Protein AF-A0A150FPD0-F1 (afdb_monomer_lite)

Sequence (143 aa):
MSVNITGTARVMANLQRVLQNVNREVVKEMENIMEDLSRKTCIEAPKDTGAMRESMRATVNDKEIIKGMDTGGIQRVGNIEKKDKLEGIVFYDTEYCVKQHEDMTLNHPTMGTKAKYLQDPFQQNQQLYLQKFKDAVQRGTRR

Foldseek 3Di:
DDDDDPVVVVVVVVVVQLVVLLLVLLQVLLVVVQQQLLLQLLQQAFLVVDCFQQQKFKDWPNHTQWGGDSVSHIDGDDGDDRDPDTDMDIDGDDPCRCVQQPVQVDDRPDPNYGHVSNPVSCVVCVVVSVVSSVVSSVSSNDD

Radius of gyration: 20.38 Å; chains: 1; bounding box: 57×23×62 Å

pLDDT: mean 85.13, std 10.11, range [30.73, 95.0]

Structure (mmCIF, N/CA/C/O backbone):
data_AF-A0A150FPD0-F1
#
_entry.id   AF-A0A150FPD0-F1
#
loop_
_atom_site.group_PDB
_atom_site.id
_atom_site.type_symbol
_atom_site.label_atom_id
_atom_site.label_alt_id
_atom_site.label_comp_id
_atom_site.label_asym_id
_atom_site.label_entity_id
_atom_site.label_seq_id
_atom_site.pdbx_PDB_ins_code
_atom_site.Cartn_x
_atom_site.Cartn_y
_atom_site.Cartn_z
_atom_site.occupancy
_atom_site.B_iso_or_equiv
_atom_site.auth_seq_id
_atom_site.auth_comp_id
_atom_site.auth_asym_id
_atom_site.auth_atom_id
_atom_site.pdbx_PDB_model_num
ATOM 1 N N . MET A 1 1 ? -38.030 -13.828 39.575 1.00 30.73 1 MET A N 1
ATOM 2 C CA . MET A 1 1 ? -37.703 -12.407 39.819 1.00 30.73 1 MET A CA 1
ATOM 3 C C . MET A 1 1 ? -36.351 -12.146 39.169 1.00 30.73 1 MET A C 1
ATOM 5 O O . MET A 1 1 ? -35.376 -12.739 39.604 1.00 30.73 1 MET A O 1
ATOM 9 N N . SER A 1 2 ? -36.296 -11.396 38.067 1.00 45.91 2 SER A N 1
ATOM 10 C CA . SER A 1 2 ? -35.050 -11.110 37.337 1.00 45.91 2 SER A CA 1
ATOM 11 C C . SER A 1 2 ? -34.623 -9.671 37.601 1.00 45.91 2 SER A C 1
ATOM 13 O O . SER A 1 2 ? -35.387 -8.743 37.337 1.00 45.91 2 SER A O 1
ATOM 15 N N . VAL A 1 3 ? -33.415 -9.480 38.122 1.00 47.12 3 VAL A N 1
ATOM 16 C CA . VAL A 1 3 ? -32.836 -8.153 38.348 1.00 47.12 3 VAL A CA 1
ATOM 17 C C . VAL A 1 3 ? -32.070 -7.753 37.088 1.00 47.12 3 VAL A C 1
ATOM 19 O O . VAL A 1 3 ? -31.071 -8.377 36.743 1.00 47.12 3 VAL A O 1
ATOM 22 N N . ASN A 1 4 ? -32.553 -6.731 36.381 1.00 58.59 4 ASN A N 1
ATOM 23 C CA . ASN A 1 4 ? -31.885 -6.179 35.201 1.00 58.59 4 ASN A CA 1
ATOM 24 C C . ASN A 1 4 ? -30.875 -5.103 35.618 1.00 58.59 4 ASN A C 1
ATOM 26 O O . ASN A 1 4 ? -31.246 -4.086 36.202 1.00 58.59 4 ASN A O 1
ATOM 30 N N . ILE A 1 5 ? -29.599 -5.298 35.279 1.00 60.34 5 ILE A N 1
ATOM 31 C CA . ILE A 1 5 ? -28.545 -4.300 35.494 1.00 60.34 5 ILE A CA 1
ATOM 32 C C . ILE A 1 5 ? -28.577 -3.299 34.329 1.00 60.34 5 ILE A C 1
ATOM 34 O O . ILE A 1 5 ? -27.979 -3.522 33.274 1.00 60.34 5 ILE A O 1
ATOM 38 N N . THR A 1 6 ? -29.254 -2.167 34.525 1.00 62.91 6 THR A N 1
ATOM 39 C CA . THR A 1 6 ? -29.412 -1.062 33.553 1.00 62.91 6 THR A CA 1
ATOM 40 C C . THR A 1 6 ? -28.097 -0.394 33.127 1.00 62.91 6 THR A C 1
ATOM 42 O O . THR A 1 6 ? -28.040 0.250 32.080 1.00 62.91 6 THR A O 1
ATOM 45 N N . GLY A 1 7 ? -27.009 -0.578 33.883 1.00 65.94 7 GLY A N 1
ATOM 46 C CA . GLY A 1 7 ? -25.682 -0.059 33.530 1.00 65.94 7 GLY A CA 1
ATOM 47 C C . GLY A 1 7 ? -25.049 -0.733 32.306 1.00 65.94 7 GLY A C 1
ATOM 48 O O . GLY A 1 7 ? -24.288 -0.095 31.577 1.00 65.94 7 GLY A O 1
ATOM 49 N N . THR A 1 8 ? -25.396 -1.996 32.037 1.00 77.31 8 THR A N 1
ATOM 50 C CA . THR A 1 8 ? -24.807 -2.783 30.938 1.00 77.31 8 THR A CA 1
ATOM 51 C C . THR A 1 8 ? -25.130 -2.189 29.567 1.00 77.31 8 THR A C 1
ATOM 53 O O . THR A 1 8 ? -24.236 -2.066 28.733 1.00 77.31 8 THR A O 1
ATOM 56 N N . ALA A 1 9 ? -26.355 -1.698 29.358 1.00 79.19 9 ALA A N 1
ATOM 57 C CA . ALA A 1 9 ? -26.771 -1.065 28.106 1.00 79.19 9 ALA A CA 1
ATOM 58 C C . ALA A 1 9 ? -25.932 0.182 27.767 1.00 79.19 9 ALA A C 1
ATOM 60 O O . ALA A 1 9 ? -25.520 0.375 26.623 1.00 79.19 9 ALA A O 1
ATOM 61 N N . ARG A 1 10 ? -25.606 1.008 28.772 1.00 80.00 10 ARG A N 1
ATOM 62 C CA . ARG A 1 10 ? -24.761 2.199 28.590 1.00 80.00 10 ARG A CA 1
ATOM 63 C C . ARG A 1 10 ? -23.315 1.828 28.262 1.00 80.00 10 ARG A C 1
ATOM 65 O O . ARG A 1 10 ? -22.688 2.488 27.433 1.00 80.00 10 ARG A O 1
ATOM 72 N N . VAL A 1 11 ? -22.780 0.788 28.904 1.00 83.19 11 VAL A N 1
ATOM 73 C CA . VAL A 1 11 ? -21.434 0.272 28.609 1.00 83.19 11 VAL A CA 1
ATOM 74 C C . VAL A 1 11 ? -21.378 -0.271 27.182 1.00 83.19 11 VAL A C 1
ATOM 76 O O . VAL A 1 11 ? -20.484 0.121 26.436 1.00 83.19 11 VAL A O 1
ATOM 79 N N . MET A 1 12 ? -22.369 -1.068 26.774 1.00 84.31 12 MET A N 1
ATOM 80 C CA . MET A 1 12 ? -22.464 -1.607 25.414 1.00 84.31 12 MET A CA 1
ATOM 81 C C . MET A 1 12 ? -22.559 -0.502 24.357 1.00 84.31 12 MET A C 1
ATOM 83 O O . MET A 1 12 ? -21.807 -0.522 23.386 1.00 84.31 12 MET A O 1
ATOM 87 N N . ALA A 1 13 ? -23.396 0.517 24.572 1.00 85.44 13 ALA A N 1
ATOM 88 C CA . ALA A 1 13 ? -23.508 1.650 23.651 1.00 85.44 13 ALA A CA 1
ATOM 89 C C . ALA A 1 13 ? -22.193 2.443 23.528 1.00 85.44 13 ALA A C 1
ATOM 91 O O . ALA A 1 13 ? -21.806 2.877 22.441 1.00 85.44 13 ALA A O 1
ATOM 92 N N . ASN A 1 14 ? -21.473 2.626 24.639 1.00 85.25 14 ASN A N 1
ATOM 93 C CA . ASN A 1 14 ? -20.169 3.286 24.624 1.00 85.25 14 ASN A CA 1
ATOM 94 C C . ASN A 1 14 ? -19.102 2.444 23.920 1.00 85.25 14 ASN A C 1
ATOM 96 O O . ASN A 1 14 ? -18.306 3.001 23.167 1.00 85.25 14 ASN A O 1
ATOM 100 N N . LEU A 1 15 ? -19.094 1.129 24.143 1.00 86.38 15 LEU A N 1
ATOM 101 C CA . LEU A 1 15 ? -18.185 0.206 23.474 1.00 86.38 15 LEU A CA 1
ATOM 102 C C . LEU A 1 15 ? -18.428 0.206 21.962 1.00 86.38 15 LEU A C 1
ATOM 104 O O . LEU A 1 15 ? -17.482 0.362 21.197 1.00 86.38 15 LEU A O 1
ATOM 108 N N . GLN A 1 16 ? -19.689 0.133 21.531 1.00 88.50 16 GLN A N 1
ATOM 109 C CA . GLN A 1 16 ? -20.054 0.185 20.116 1.00 88.50 16 GLN A CA 1
ATOM 110 C C . GLN A 1 16 ? -19.579 1.482 19.452 1.00 88.50 16 GLN A C 1
ATOM 112 O O . GLN A 1 16 ? -19.042 1.445 18.347 1.00 88.50 16 GLN A O 1
ATOM 117 N N . ARG A 1 17 ? -19.704 2.625 20.139 1.00 87.81 17 ARG A N 1
ATOM 118 C CA . ARG A 1 17 ? -19.195 3.910 19.637 1.00 87.81 17 ARG A CA 1
ATOM 119 C C . ARG A 1 17 ? -17.673 3.903 19.476 1.00 87.81 17 ARG A C 1
ATOM 121 O O . ARG A 1 17 ? -17.168 4.375 18.462 1.00 87.81 17 ARG A O 1
ATOM 128 N N . VAL A 1 18 ? -16.944 3.356 20.451 1.00 88.56 18 VAL A N 1
ATOM 129 C CA . VAL A 1 18 ? -15.479 3.234 20.372 1.00 88.56 18 VAL A CA 1
ATOM 130 C C . VAL A 1 18 ? -15.078 2.319 19.215 1.00 88.56 18 VAL A C 1
ATOM 132 O O . VAL A 1 18 ? -14.234 2.702 18.414 1.00 88.56 18 VAL A O 1
ATOM 135 N N . LEU A 1 19 ? -15.729 1.164 19.059 1.00 87.94 19 LEU A N 1
ATOM 136 C CA . LEU A 1 19 ? -15.473 0.250 17.941 1.00 87.94 19 LEU A CA 1
ATOM 137 C C . LEU A 1 19 ? -15.725 0.920 16.582 1.00 87.94 19 LEU A C 1
ATOM 139 O O . LEU A 1 19 ? -14.914 0.793 15.669 1.00 87.94 19 LEU A O 1
ATOM 143 N N . GLN A 1 20 ? -16.803 1.696 16.452 1.00 88.56 20 GLN A N 1
ATOM 144 C CA . GLN A 1 20 ? -17.085 2.456 15.231 1.00 88.56 20 GLN A CA 1
ATOM 145 C C . GLN A 1 20 ? -16.017 3.516 14.928 1.00 88.56 20 GLN A C 1
ATOM 147 O O . GLN A 1 20 ? -15.684 3.731 13.759 1.00 88.56 20 GLN A O 1
ATOM 152 N N . ASN A 1 21 ? -15.482 4.177 15.956 1.00 89.81 21 ASN A N 1
ATOM 153 C CA . ASN A 1 21 ? -14.409 5.157 15.801 1.00 89.81 21 ASN A CA 1
ATOM 154 C C . ASN A 1 21 ? -13.092 4.488 15.401 1.00 89.81 21 ASN A C 1
ATOM 156 O O . ASN A 1 21 ? -12.456 4.938 14.453 1.00 89.81 21 ASN A O 1
ATOM 160 N N . VAL A 1 22 ? -12.728 3.380 16.053 1.00 90.12 22 VAL A N 1
ATOM 161 C CA . VAL A 1 22 ? -11.557 2.572 15.682 1.00 90.12 22 VAL A CA 1
ATOM 162 C C . VAL A 1 22 ? -11.660 2.119 14.230 1.00 90.12 22 VAL A C 1
ATOM 164 O O . VAL A 1 22 ? -10.743 2.375 13.457 1.00 90.12 22 VAL A O 1
ATOM 167 N N . ASN A 1 23 ? -12.795 1.549 13.816 1.00 89.75 23 ASN A N 1
ATOM 168 C CA . ASN A 1 23 ? -12.983 1.108 12.432 1.00 89.75 23 ASN A CA 1
ATOM 169 C C . ASN A 1 23 ? -12.843 2.264 11.433 1.00 89.75 23 ASN A C 1
ATOM 171 O O . ASN A 1 23 ? -12.266 2.093 10.365 1.00 89.75 23 ASN A O 1
ATOM 175 N N . ARG A 1 24 ? -13.337 3.461 11.772 1.00 89.50 24 ARG A N 1
ATOM 176 C CA . ARG A 1 24 ? -13.181 4.647 10.920 1.00 89.50 24 ARG A CA 1
ATOM 177 C C . ARG A 1 24 ? -11.714 5.051 10.769 1.00 89.50 24 ARG A C 1
ATOM 179 O O . ARG A 1 24 ? -11.279 5.305 9.649 1.00 89.50 24 ARG A O 1
ATOM 186 N N . GLU A 1 25 ? -10.977 5.119 11.873 1.00 91.50 25 GLU A N 1
ATOM 187 C CA . GLU A 1 25 ? -9.565 5.509 11.863 1.00 91.50 25 GLU A CA 1
ATOM 188 C C . GLU A 1 25 ? -8.699 4.478 11.136 1.00 91.50 25 GLU A C 1
ATOM 190 O O . GLU A 1 25 ? -7.839 4.857 10.346 1.00 91.50 25 GLU A O 1
ATOM 195 N N . VAL A 1 26 ? -8.960 3.184 11.339 1.00 91.25 26 VAL A N 1
ATOM 196 C CA . VAL A 1 26 ? -8.241 2.099 10.657 1.00 91.25 26 VAL A CA 1
ATOM 197 C C . VAL A 1 26 ? -8.497 2.124 9.150 1.00 91.25 26 VAL A C 1
ATOM 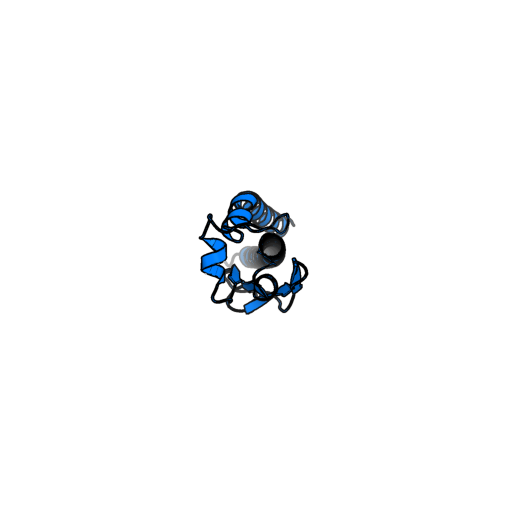199 O O . VAL A 1 26 ? -7.545 2.010 8.385 1.00 91.25 26 VAL A O 1
ATOM 202 N N . VAL A 1 27 ? -9.744 2.328 8.703 1.00 90.94 27 VAL A N 1
ATOM 203 C CA . VAL A 1 27 ? -10.059 2.462 7.267 1.0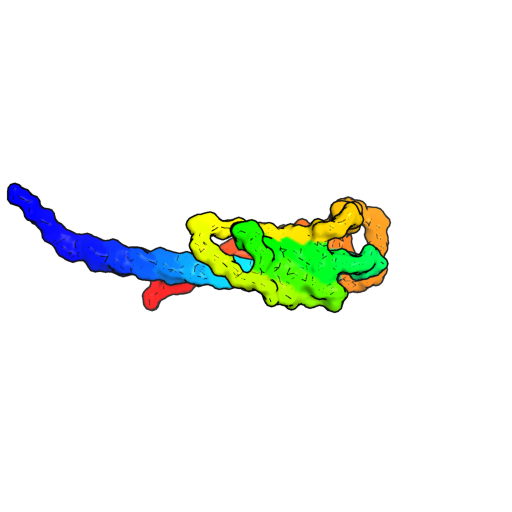0 90.94 27 VAL A CA 1
ATOM 204 C C . VAL A 1 27 ? -9.322 3.652 6.656 1.00 90.94 27 VAL A C 1
ATOM 206 O O . VAL A 1 27 ? -8.723 3.523 5.596 1.00 90.94 27 VAL A O 1
ATOM 209 N N . LYS A 1 28 ? -9.321 4.801 7.336 1.00 90.81 28 LYS A N 1
ATOM 210 C CA . LYS A 1 28 ? -8.610 5.992 6.859 1.00 90.81 28 LYS A CA 1
ATOM 211 C C . LYS A 1 28 ? -7.101 5.761 6.780 1.00 90.81 28 LYS A C 1
ATOM 213 O O . LYS A 1 28 ? -6.453 6.203 5.838 1.00 90.81 28 LYS A O 1
ATOM 218 N N . GLU A 1 29 ? -6.531 5.066 7.758 1.00 93.25 29 GLU A N 1
ATOM 219 C CA . GLU A 1 29 ? -5.105 4.750 7.732 1.00 93.25 29 GLU A CA 1
ATOM 220 C C . GLU A 1 29 ? -4.762 3.729 6.644 1.00 93.25 29 GLU A C 1
ATOM 222 O O . GLU A 1 29 ? -3.723 3.856 6.003 1.00 93.25 29 GLU A O 1
ATOM 227 N N . MET A 1 30 ? -5.657 2.776 6.372 1.00 91.44 30 MET A N 1
ATOM 228 C CA . MET A 1 30 ? -5.534 1.874 5.229 1.00 91.44 30 MET A CA 1
ATOM 229 C C . MET A 1 30 ? -5.460 2.662 3.915 1.00 91.44 30 MET A C 1
ATOM 231 O O . MET A 1 30 ? -4.580 2.388 3.106 1.00 91.44 30 MET A O 1
ATOM 235 N N . GLU A 1 31 ? -6.309 3.680 3.722 1.00 90.69 31 GLU A N 1
ATOM 236 C CA . GLU A 1 31 ? -6.218 4.578 2.555 1.00 90.69 31 GLU A CA 1
ATOM 237 C C . GLU A 1 31 ? -4.833 5.232 2.466 1.00 90.69 31 GLU A C 1
ATOM 239 O O . GLU A 1 31 ? -4.171 5.130 1.435 1.00 90.69 31 GLU A O 1
ATOM 244 N N . ASN A 1 32 ? -4.347 5.819 3.563 1.00 92.31 32 ASN A N 1
ATOM 245 C CA . ASN A 1 32 ? -3.042 6.486 3.596 1.00 92.31 32 ASN A CA 1
ATOM 246 C C . ASN A 1 32 ? -1.874 5.533 3.290 1.00 92.31 32 ASN A C 1
ATOM 248 O O . ASN A 1 32 ? -0.904 5.922 2.638 1.00 92.31 32 ASN A O 1
ATOM 252 N N . ILE A 1 33 ? -1.927 4.301 3.802 1.00 93.31 33 ILE A N 1
ATOM 253 C CA . ILE A 1 33 ? -0.899 3.280 3.564 1.00 93.31 33 ILE A CA 1
ATOM 254 C C . ILE A 1 33 ? -0.924 2.847 2.101 1.00 93.31 33 ILE A C 1
ATOM 256 O O . ILE A 1 33 ? 0.130 2.781 1.472 1.00 93.31 33 ILE A O 1
ATOM 260 N N . MET A 1 34 ? -2.114 2.604 1.549 1.00 92.88 34 MET A N 1
ATOM 261 C CA . MET A 1 34 ? -2.265 2.232 0.146 1.00 92.88 34 MET A CA 1
ATOM 262 C C . MET A 1 34 ? -1.784 3.348 -0.781 1.00 92.88 34 MET A C 1
ATOM 264 O O . MET A 1 34 ? -1.098 3.056 -1.755 1.00 92.88 34 MET A O 1
ATOM 268 N N . GLU A 1 35 ? -2.062 4.616 -0.472 1.00 91.62 35 GLU A N 1
ATOM 269 C CA . GLU A 1 35 ? -1.544 5.762 -1.229 1.00 91.62 35 GLU A CA 1
ATOM 270 C C . GLU A 1 35 ? -0.017 5.865 -1.165 1.00 91.62 35 GLU A C 1
ATOM 272 O O . GLU A 1 35 ? 0.633 6.047 -2.196 1.00 91.62 35 GLU A O 1
ATOM 277 N N . ASP A 1 36 ? 0.574 5.721 0.022 1.00 93.25 36 ASP A N 1
ATOM 278 C CA . ASP A 1 36 ? 2.027 5.787 0.195 1.00 93.25 36 ASP A CA 1
ATOM 279 C C . ASP A 1 36 ? 2.741 4.645 -0.543 1.00 93.25 36 ASP A C 1
ATOM 281 O O . ASP A 1 36 ? 3.692 4.890 -1.291 1.00 93.25 36 ASP A O 1
ATOM 285 N N . LEU A 1 37 ? 2.250 3.411 -0.393 1.00 93.25 37 LEU A N 1
ATOM 286 C CA . LEU A 1 37 ? 2.809 2.244 -1.071 1.00 93.25 37 LEU A CA 1
ATOM 287 C C . LEU A 1 37 ? 2.646 2.364 -2.590 1.00 93.25 37 LEU A C 1
ATOM 289 O O . LEU A 1 37 ? 3.613 2.202 -3.332 1.00 93.25 37 LEU A O 1
ATOM 293 N N . SER A 1 38 ? 1.452 2.721 -3.066 1.00 91.94 38 SER A N 1
ATOM 294 C CA . SER A 1 38 ? 1.182 2.916 -4.497 1.00 91.94 38 SER A CA 1
ATOM 295 C C . SER A 1 38 ? 2.081 3.996 -5.096 1.00 91.94 38 SER A C 1
ATOM 297 O O . SER A 1 38 ? 2.587 3.849 -6.203 1.00 91.94 38 SER A O 1
ATOM 299 N N . ARG A 1 39 ? 2.345 5.079 -4.359 1.00 90.94 39 ARG A N 1
ATOM 300 C CA . ARG A 1 39 ? 3.249 6.136 -4.821 1.00 90.94 39 ARG A CA 1
ATOM 301 C C . ARG A 1 39 ? 4.685 5.640 -4.947 1.00 90.94 39 ARG A C 1
ATOM 303 O O . ARG A 1 39 ? 5.309 5.873 -5.977 1.00 90.94 39 ARG A O 1
ATOM 310 N N . LYS A 1 40 ? 5.207 4.957 -3.926 1.00 91.56 40 LYS A N 1
ATOM 311 C CA . LYS A 1 40 ? 6.588 4.448 -3.935 1.00 91.56 40 LYS A CA 1
ATOM 312 C C . LYS A 1 40 ? 6.797 3.422 -5.045 1.00 91.56 40 LYS A C 1
ATOM 314 O O . LYS A 1 40 ? 7.736 3.550 -5.821 1.00 91.56 40 LYS A O 1
ATOM 319 N N . THR A 1 41 ? 5.870 2.476 -5.173 1.00 90.12 41 THR A N 1
ATOM 320 C CA . THR A 1 41 ? 5.904 1.455 -6.230 1.00 90.12 41 THR A CA 1
ATOM 321 C C . THR A 1 41 ? 5.816 2.081 -7.628 1.00 90.12 41 THR A C 1
ATOM 323 O O . THR A 1 41 ? 6.597 1.724 -8.504 1.00 90.12 41 THR A O 1
ATOM 326 N N . CYS A 1 42 ? 4.949 3.082 -7.838 1.00 87.75 42 CYS A N 1
ATOM 327 C CA . CYS A 1 42 ? 4.818 3.786 -9.121 1.00 87.75 42 CYS A CA 1
ATOM 328 C C . CYS A 1 42 ? 6.091 4.553 -9.522 1.00 87.75 42 CYS A C 1
ATOM 330 O O . CYS A 1 42 ? 6.462 4.563 -10.695 1.00 87.75 42 CYS A O 1
ATOM 332 N N . ILE A 1 43 ? 6.785 5.167 -8.558 1.00 87.75 43 ILE A N 1
ATOM 333 C CA . ILE A 1 43 ? 8.045 5.883 -8.807 1.00 87.75 43 ILE A CA 1
ATOM 334 C C . ILE A 1 43 ? 9.175 4.903 -9.146 1.00 87.75 43 ILE A C 1
ATOM 336 O O . ILE A 1 43 ? 9.930 5.151 -10.086 1.00 87.75 43 ILE A O 1
ATOM 340 N N . GLU A 1 44 ? 9.277 3.793 -8.411 1.00 87.50 44 GLU A N 1
ATOM 341 C CA . GLU A 1 44 ? 10.312 2.776 -8.635 1.00 87.50 44 GLU A CA 1
ATOM 342 C C . GLU A 1 44 ? 10.055 1.914 -9.878 1.00 87.50 44 GLU A C 1
ATOM 344 O O . GLU A 1 44 ? 10.986 1.322 -10.429 1.00 87.50 44 GLU A O 1
ATOM 349 N N . ALA A 1 45 ? 8.811 1.858 -10.356 1.00 86.75 45 ALA A N 1
ATOM 350 C CA . ALA A 1 45 ? 8.470 1.121 -11.560 1.00 86.75 45 ALA A CA 1
ATOM 351 C C . ALA A 1 45 ? 9.170 1.717 -12.801 1.00 86.75 45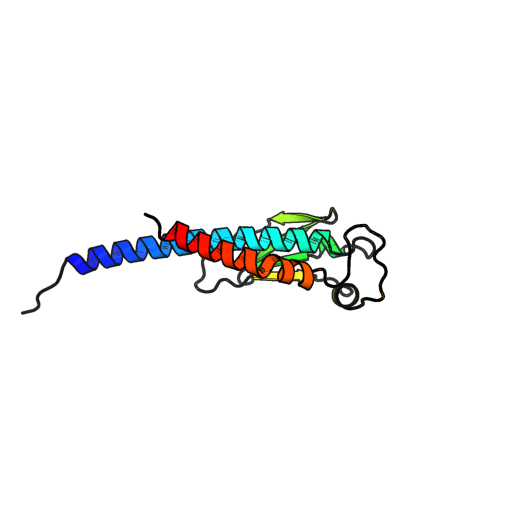 ALA A C 1
ATOM 353 O O . ALA A 1 45 ? 9.128 2.942 -13.011 1.00 86.75 45 ALA A O 1
ATOM 354 N N . PRO A 1 46 ? 9.778 0.864 -13.648 1.00 82.75 46 PRO A N 1
ATOM 355 C CA . PRO A 1 46 ? 10.401 1.273 -14.902 1.00 82.75 46 PRO A CA 1
ATOM 356 C C . PRO A 1 46 ? 9.463 2.096 -15.788 1.00 82.75 46 PRO A C 1
ATOM 358 O O . PRO A 1 46 ? 8.306 1.736 -16.000 1.00 82.75 46 PRO A O 1
ATOM 361 N N . LYS A 1 47 ? 9.974 3.215 -16.309 1.00 77.75 47 LYS A N 1
ATOM 362 C CA . LYS A 1 47 ? 9.257 4.070 -17.269 1.00 77.75 47 LYS A CA 1
ATOM 363 C C . LYS A 1 47 ? 9.573 3.697 -18.719 1.00 77.75 47 LYS A C 1
ATOM 365 O O . LYS A 1 47 ? 8.738 3.834 -19.604 1.00 77.75 47 LYS A O 1
ATOM 370 N N . ASP A 1 48 ? 10.787 3.213 -18.953 1.00 67.56 48 ASP A N 1
ATOM 371 C CA . ASP A 1 48 ? 11.361 3.063 -20.294 1.00 67.56 48 ASP A CA 1
ATOM 372 C C . ASP A 1 48 ? 10.699 1.955 -21.131 1.00 67.56 48 ASP A C 1
ATOM 374 O O . ASP A 1 48 ? 10.827 1.927 -22.351 1.00 67.56 48 ASP A O 1
ATOM 378 N N . THR A 1 49 ? 9.959 1.052 -20.486 1.00 62.19 49 THR A N 1
ATOM 379 C CA . THR A 1 49 ? 9.304 -0.111 -21.099 1.00 62.19 49 THR A CA 1
ATOM 380 C C . THR A 1 49 ? 7.824 0.095 -21.434 1.00 62.19 49 THR A C 1
ATOM 382 O O . THR A 1 49 ? 7.151 -0.868 -21.787 1.00 62.19 49 THR A O 1
ATOM 385 N N . GLY A 1 50 ? 7.312 1.332 -21.384 1.00 73.62 50 GLY A N 1
ATOM 386 C CA . GLY A 1 50 ? 5.957 1.689 -21.832 1.00 73.62 50 GLY A CA 1
ATOM 387 C C . GLY A 1 50 ? 5.023 2.114 -20.695 1.00 73.62 50 GLY A C 1
ATOM 388 O O . GLY A 1 50 ? 5.464 2.681 -19.700 1.00 73.62 50 GLY A O 1
ATOM 389 N N . ALA A 1 51 ? 3.725 1.806 -20.810 1.00 79.31 51 ALA A N 1
ATOM 390 C CA . ALA A 1 51 ? 2.658 2.239 -19.890 1.00 79.31 51 ALA A CA 1
ATOM 391 C C . ALA A 1 51 ? 2.663 1.521 -18.519 1.00 79.31 51 ALA A C 1
ATOM 393 O O . ALA A 1 51 ? 1.630 1.347 -17.873 1.00 79.31 51 ALA A O 1
ATOM 394 N N . MET A 1 52 ? 3.831 1.084 -18.045 1.00 83.31 52 MET A N 1
ATOM 395 C CA . MET A 1 52 ? 3.963 0.276 -16.835 1.00 83.31 52 MET A CA 1
ATOM 396 C C . MET A 1 52 ? 3.481 1.034 -15.598 1.00 83.31 52 MET A C 1
ATOM 398 O O . MET A 1 52 ? 2.691 0.510 -14.818 1.00 83.31 52 MET A O 1
ATOM 402 N N . ARG A 1 53 ? 3.884 2.299 -15.453 1.00 84.69 53 ARG A N 1
ATOM 403 C CA . ARG A 1 53 ? 3.445 3.167 -14.350 1.00 84.69 53 ARG A CA 1
ATOM 404 C C . ARG A 1 53 ? 1.947 3.430 -14.382 1.00 84.69 53 ARG A C 1
ATOM 406 O O . ARG A 1 53 ? 1.292 3.383 -13.346 1.00 84.69 53 ARG A O 1
ATOM 413 N N . GLU A 1 54 ? 1.396 3.632 -15.573 1.00 85.69 54 GLU A N 1
ATOM 414 C CA . GLU A 1 54 ? -0.042 3.792 -15.765 1.00 85.69 54 GLU A CA 1
ATOM 415 C C . GLU A 1 54 ? -0.811 2.502 -15.464 1.00 85.69 54 GLU A C 1
ATOM 417 O O . GLU A 1 54 ? -1.940 2.571 -14.998 1.00 85.69 54 GLU A O 1
ATOM 422 N N . SER A 1 55 ? -0.215 1.324 -15.664 1.00 86.25 55 SER A N 1
ATOM 423 C CA . SER A 1 55 ? -0.854 0.030 -15.384 1.00 86.25 55 SER A CA 1
ATOM 424 C C . SER A 1 55 ? -0.950 -0.325 -13.899 1.00 86.25 55 SER A C 1
ATOM 426 O O . SER A 1 55 ? -1.579 -1.325 -13.557 1.00 86.25 55 SER A O 1
ATOM 428 N N . MET A 1 56 ? -0.356 0.478 -13.010 1.00 90.06 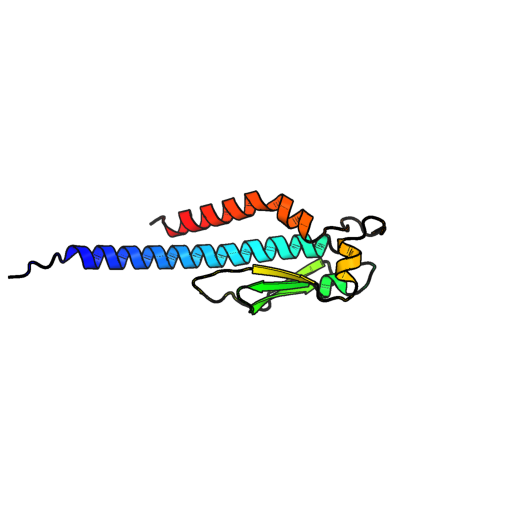56 MET A N 1
ATOM 429 C CA . MET A 1 56 ? -0.458 0.250 -11.572 1.00 90.06 56 MET A CA 1
ATOM 430 C C . MET A 1 56 ? -1.903 0.442 -11.109 1.00 90.06 56 MET A C 1
ATOM 432 O O . MET A 1 56 ? -2.561 1.441 -11.434 1.00 90.06 56 MET A O 1
ATOM 436 N N . ARG A 1 57 ? -2.392 -0.520 -10.334 1.00 91.06 57 ARG A N 1
ATOM 437 C CA . ARG A 1 57 ? -3.702 -0.503 -9.695 1.00 91.06 57 ARG A CA 1
ATOM 438 C C . ARG A 1 57 ? -3.558 -0.855 -8.232 1.00 91.06 57 ARG A C 1
ATOM 440 O O . ARG A 1 57 ? -2.795 -1.750 -7.872 1.00 91.06 57 ARG A O 1
ATOM 447 N N . ALA A 1 58 ? -4.337 -0.175 -7.403 1.00 91.94 58 ALA A N 1
ATOM 448 C CA . ALA A 1 58 ? -4.511 -0.560 -6.019 1.00 91.94 58 ALA A CA 1
ATOM 449 C C . ALA A 1 58 ? -5.988 -0.791 -5.724 1.00 91.94 58 ALA A C 1
ATOM 451 O O . ALA A 1 58 ? -6.825 0.091 -5.955 1.00 91.94 58 ALA A O 1
ATOM 452 N N . THR A 1 59 ? -6.302 -1.969 -5.201 1.00 91.75 59 THR A N 1
ATOM 453 C CA . THR A 1 59 ? -7.647 -2.352 -4.789 1.00 91.75 59 THR A CA 1
ATOM 454 C C . THR A 1 59 ? -7.698 -2.540 -3.283 1.00 91.75 59 THR A C 1
ATOM 456 O O . THR A 1 59 ? -6.727 -2.961 -2.657 1.00 91.75 59 THR A O 1
ATOM 459 N N . VAL A 1 60 ? -8.840 -2.212 -2.685 1.00 89.50 60 VAL A N 1
ATOM 460 C CA . VAL A 1 60 ? -9.168 -2.623 -1.322 1.00 89.50 60 VAL A CA 1
ATOM 461 C C . VAL A 1 60 ? -10.503 -3.340 -1.349 1.00 89.50 60 VAL A C 1
ATOM 463 O O . VAL A 1 60 ? -11.497 -2.772 -1.803 1.00 89.50 60 VAL A O 1
ATOM 466 N N . ASN A 1 61 ? -10.533 -4.577 -0.852 1.00 87.56 61 ASN A N 1
ATOM 467 C CA . ASN A 1 61 ? -11.718 -5.440 -0.861 1.00 87.56 61 ASN A CA 1
ATOM 468 C C . ASN A 1 61 ? -12.371 -5.535 -2.253 1.00 87.56 61 ASN A C 1
ATOM 470 O O . ASN A 1 61 ? -13.576 -5.298 -2.389 1.00 87.56 61 ASN A O 1
ATOM 474 N N . ASP A 1 62 ? -11.544 -5.817 -3.265 1.00 85.00 62 ASP A N 1
ATOM 475 C CA . ASP A 1 62 ? -11.900 -5.943 -4.689 1.00 85.00 62 ASP A CA 1
ATOM 476 C C . ASP A 1 62 ? -12.346 -4.647 -5.379 1.00 85.00 62 ASP A C 1
ATOM 478 O O . ASP A 1 62 ? -12.682 -4.645 -6.563 1.00 85.00 62 ASP A O 1
ATOM 482 N N . LYS A 1 63 ? -12.313 -3.515 -4.670 1.00 87.69 63 LYS A N 1
ATOM 483 C CA . LYS A 1 63 ? -12.654 -2.210 -5.229 1.00 87.69 63 LYS A CA 1
ATOM 484 C C . LYS A 1 63 ? -11.403 -1.419 -5.544 1.00 87.69 63 LYS A C 1
ATOM 486 O O . LYS A 1 63 ? -10.577 -1.177 -4.669 1.00 87.69 63 LYS A O 1
ATOM 491 N N . GLU A 1 64 ? -11.283 -0.977 -6.784 1.00 88.56 64 GLU A N 1
ATOM 492 C CA . GLU A 1 64 ? -10.196 -0.110 -7.219 1.00 88.56 64 GLU A CA 1
ATOM 493 C C . GLU A 1 64 ? -10.293 1.259 -6.530 1.00 88.56 64 GLU A C 1
ATOM 495 O O . GLU A 1 64 ? -11.314 1.947 -6.603 1.00 88.56 64 GLU A O 1
ATOM 500 N N . ILE A 1 65 ? -9.230 1.637 -5.823 1.00 91.31 65 ILE A N 1
ATOM 501 C CA . ILE A 1 65 ? -9.146 2.907 -5.095 1.00 91.31 65 ILE A CA 1
ATOM 502 C C . ILE A 1 65 ? -8.108 3.849 -5.698 1.00 91.31 65 ILE A C 1
ATOM 504 O O . ILE A 1 65 ? -8.283 5.066 -5.617 1.00 91.31 65 ILE A O 1
ATOM 508 N N . ILE A 1 66 ? -7.055 3.310 -6.321 1.00 91.19 66 ILE A N 1
ATOM 509 C CA . ILE A 1 66 ? -5.931 4.080 -6.858 1.00 91.19 66 ILE A CA 1
ATOM 510 C C . ILE A 1 66 ? -5.533 3.537 -8.234 1.00 91.19 66 ILE A C 1
ATOM 512 O O . ILE A 1 66 ? -5.463 2.324 -8.440 1.00 91.19 66 ILE A O 1
ATOM 516 N N . LYS A 1 67 ? -5.214 4.452 -9.152 1.00 90.94 67 LYS A N 1
ATOM 517 C CA . LYS A 1 67 ? -4.533 4.182 -10.422 1.00 90.94 67 LYS A CA 1
ATOM 518 C C . LYS A 1 67 ? -3.185 4.886 -10.464 1.00 90.94 67 LYS A C 1
ATOM 520 O O . LYS A 1 67 ? -3.046 5.992 -9.944 1.00 90.94 67 LYS A O 1
ATOM 525 N N . GLY A 1 68 ? -2.201 4.267 -11.099 1.00 88.25 68 GLY A N 1
ATOM 526 C CA . GLY A 1 68 ? -0.950 4.932 -11.441 1.00 88.25 68 GLY A CA 1
ATOM 527 C C . GLY A 1 68 ? -1.097 5.872 -12.632 1.00 88.25 68 GLY A C 1
ATOM 528 O O . GLY A 1 68 ? -2.006 5.735 -13.448 1.00 88.25 68 GLY A O 1
ATOM 529 N N . MET A 1 69 ? -0.190 6.839 -12.718 1.00 84.25 69 MET A N 1
ATOM 530 C CA . MET A 1 69 ? -0.063 7.768 -13.840 1.00 84.25 69 MET A CA 1
ATOM 531 C C . MET A 1 69 ? 1.319 7.609 -14.477 1.00 84.25 69 MET A C 1
ATOM 533 O O . MET A 1 69 ? 2.301 7.367 -13.775 1.00 84.25 69 MET A O 1
ATOM 537 N N . ASP A 1 70 ? 1.427 7.837 -15.787 1.00 79.50 70 ASP A N 1
ATOM 538 C CA . ASP A 1 70 ? 2.702 7.747 -16.523 1.00 79.50 70 ASP A CA 1
ATOM 539 C C . ASP A 1 70 ? 3.805 8.677 -15.963 1.00 79.50 70 ASP A C 1
ATOM 541 O O . ASP A 1 70 ? 5.000 8.367 -15.951 1.00 79.50 70 ASP A O 1
ATOM 545 N N . THR A 1 71 ? 3.410 9.802 -15.366 1.00 75.12 71 THR A N 1
ATOM 546 C CA . THR A 1 71 ? 4.331 10.750 -14.723 1.00 75.12 71 THR A CA 1
ATOM 547 C C . THR A 1 71 ? 4.994 10.217 -13.444 1.00 75.12 71 THR A C 1
ATOM 549 O O . THR A 1 71 ? 5.852 10.900 -12.889 1.00 75.12 71 THR A O 1
ATOM 552 N N . GLY A 1 72 ? 4.648 9.011 -12.970 1.00 71.94 72 GLY A N 1
ATOM 553 C CA . GLY A 1 72 ? 5.080 8.483 -11.666 1.00 71.94 72 GLY A CA 1
ATOM 554 C C . GLY A 1 72 ? 4.206 8.959 -10.501 1.00 71.94 72 GLY A C 1
ATOM 555 O O . GLY A 1 72 ? 4.574 8.811 -9.337 1.00 71.94 72 GLY A O 1
ATOM 556 N N . GLY A 1 73 ? 3.055 9.561 -10.812 1.00 81.44 73 GLY A N 1
ATOM 557 C CA . GLY A 1 73 ? 2.033 9.944 -9.845 1.00 81.44 73 GLY A CA 1
ATOM 558 C C . GLY A 1 73 ? 1.010 8.836 -9.596 1.00 81.44 73 GLY A C 1
ATOM 559 O O . GLY A 1 73 ? 1.022 7.783 -10.235 1.00 81.44 73 GLY A O 1
ATOM 560 N N . ILE A 1 74 ? 0.091 9.108 -8.673 1.00 88.62 74 ILE A N 1
ATOM 561 C CA . ILE A 1 74 ? -1.087 8.276 -8.428 1.00 88.62 74 ILE A CA 1
ATOM 562 C C . ILE A 1 74 ? -2.344 9.139 -8.491 1.00 88.62 74 ILE A C 1
ATOM 564 O O . ILE A 1 74 ? -2.326 10.305 -8.095 1.00 88.62 74 ILE A O 1
ATOM 568 N N . GLN A 1 75 ? -3.438 8.554 -8.957 1.00 88.81 75 GLN A N 1
ATOM 569 C CA . GLN A 1 75 ? -4.759 9.157 -8.983 1.00 88.81 75 GLN A CA 1
ATOM 570 C C . GLN A 1 75 ? -5.711 8.315 -8.137 1.00 88.81 75 GLN A C 1
ATOM 572 O O . GLN A 1 75 ? -5.832 7.106 -8.336 1.00 88.81 75 GLN A O 1
ATOM 577 N N . ARG A 1 76 ? -6.421 8.959 -7.209 1.00 87.69 76 ARG A N 1
ATOM 578 C CA . ARG A 1 76 ? -7.501 8.313 -6.463 1.00 87.69 76 ARG A CA 1
ATOM 579 C C . ARG A 1 76 ? -8.739 8.211 -7.351 1.00 87.69 76 ARG A C 1
ATOM 581 O O . ARG A 1 76 ? -9.194 9.215 -7.893 1.00 87.69 76 ARG A O 1
ATOM 588 N N . VAL A 1 77 ? -9.282 7.005 -7.471 1.00 88.56 77 VAL A N 1
ATOM 589 C CA . VAL A 1 77 ? -10.449 6.693 -8.315 1.00 88.56 77 VAL A CA 1
ATOM 590 C C . VAL A 1 77 ? -11.636 6.154 -7.519 1.00 88.56 77 VAL A C 1
ATOM 592 O O . VAL A 1 77 ? -12.746 6.089 -8.041 1.00 88.56 77 VAL A O 1
ATOM 595 N N . GLY A 1 78 ? -11.428 5.810 -6.245 1.00 85.94 78 GLY A N 1
ATOM 596 C CA . GLY A 1 78 ? -12.459 5.222 -5.398 1.00 85.94 78 GLY A CA 1
ATOM 597 C C . GLY A 1 78 ? -12.282 5.504 -3.908 1.00 85.94 78 GLY A C 1
ATOM 598 O O . GLY A 1 78 ? -11.297 6.095 -3.461 1.00 85.94 78 GLY A O 1
ATOM 599 N N . ASN A 1 79 ? -13.274 5.058 -3.137 1.00 82.25 79 ASN A N 1
ATOM 600 C CA . ASN A 1 79 ? -13.297 5.118 -1.674 1.00 82.25 79 ASN A CA 1
ATOM 601 C C . ASN A 1 79 ? -13.378 3.702 -1.102 1.00 82.25 79 ASN A C 1
ATOM 603 O O . ASN A 1 79 ? -14.061 2.850 -1.684 1.00 82.25 79 ASN A O 1
ATOM 607 N N . ILE A 1 80 ? -12.744 3.473 0.051 1.00 83.31 80 ILE A N 1
ATOM 608 C CA . ILE A 1 80 ? -12.807 2.179 0.736 1.00 83.31 80 ILE A CA 1
ATOM 609 C C . ILE A 1 80 ? -14.189 1.974 1.362 1.00 83.31 80 ILE A C 1
ATOM 611 O O . ILE A 1 80 ? -14.722 2.828 2.074 1.00 83.31 80 ILE A O 1
ATOM 615 N N . GLU A 1 81 ? -14.765 0.798 1.127 1.00 79.00 81 GLU A N 1
ATOM 616 C CA . GLU A 1 81 ? -15.978 0.362 1.811 1.00 79.00 81 GLU A CA 1
ATOM 617 C C . GLU A 1 81 ? -15.651 -0.219 3.187 1.00 79.00 81 GLU A C 1
ATOM 619 O O . GLU A 1 81 ? -14.689 -0.969 3.362 1.00 79.00 81 GLU A O 1
ATOM 624 N N . LYS A 1 82 ? -16.490 0.105 4.174 1.00 74.75 82 LYS A N 1
ATOM 625 C CA . LYS A 1 82 ? -16.370 -0.445 5.526 1.00 74.75 82 LYS A CA 1
ATOM 626 C C . LYS A 1 82 ? -16.801 -1.910 5.502 1.00 74.75 82 LYS A C 1
ATOM 628 O O . LYS A 1 82 ? -17.995 -2.193 5.463 1.00 74.75 82 LYS A O 1
ATOM 633 N N . LYS A 1 83 ? -15.830 -2.818 5.534 1.00 75.94 83 LYS A N 1
ATOM 634 C CA . LYS A 1 83 ? -16.033 -4.260 5.712 1.00 75.94 83 LYS A CA 1
ATOM 635 C C . LYS A 1 83 ? -15.237 -4.743 6.922 1.00 75.94 83 LYS A C 1
ATOM 637 O O . LYS A 1 83 ? -14.285 -4.086 7.340 1.00 75.94 83 LYS A O 1
ATOM 642 N N . ASP A 1 84 ? -15.632 -5.895 7.459 1.00 71.50 84 ASP A N 1
ATOM 643 C CA . ASP A 1 84 ? -15.001 -6.495 8.643 1.00 71.50 84 ASP A CA 1
ATOM 644 C C . ASP A 1 84 ? -13.550 -6.916 8.387 1.00 71.50 84 ASP A C 1
ATOM 646 O O . ASP A 1 84 ? -12.708 -6.849 9.281 1.00 71.50 84 ASP A O 1
ATOM 650 N N . LYS A 1 85 ? -13.242 -7.301 7.145 1.00 80.75 85 LYS A N 1
ATOM 651 C CA . LYS A 1 85 ? -11.880 -7.530 6.667 1.00 80.75 85 LYS A CA 1
ATOM 652 C C . LYS A 1 85 ? -11.475 -6.370 5.757 1.00 80.75 85 LYS A C 1
ATOM 654 O O . LYS A 1 85 ? -12.239 -5.971 4.877 1.00 80.75 85 LYS A O 1
ATOM 659 N N . LEU A 1 86 ? -10.277 -5.837 5.979 1.00 85.62 86 LEU A N 1
ATOM 660 C CA . LEU A 1 86 ? -9.620 -4.890 5.083 1.00 85.62 86 LEU A CA 1
ATOM 661 C C . LEU A 1 86 ? -8.434 -5.593 4.441 1.00 85.62 86 LEU A C 1
ATOM 663 O O . LEU A 1 86 ? -7.486 -5.969 5.126 1.00 85.62 86 LEU A O 1
ATOM 667 N N . GLU A 1 87 ? -8.503 -5.770 3.131 1.00 89.56 87 GLU A N 1
ATOM 668 C CA . GLU A 1 87 ? -7.437 -6.358 2.334 1.00 89.56 87 GLU A CA 1
ATOM 669 C C . GLU A 1 87 ? -7.091 -5.406 1.200 1.00 89.56 87 GLU A C 1
ATOM 671 O O . GLU A 1 87 ? -7.965 -5.038 0.420 1.00 89.56 87 GLU A O 1
ATOM 676 N N . GLY A 1 88 ? -5.834 -4.964 1.162 1.00 89.94 88 GLY A N 1
ATOM 677 C CA . GLY A 1 88 ? -5.316 -4.056 0.147 1.00 89.94 88 GLY A CA 1
ATOM 678 C C . GLY A 1 88 ? -4.324 -4.770 -0.745 1.00 89.94 88 GLY A C 1
ATOM 679 O O . GLY A 1 88 ? -3.414 -5.430 -0.250 1.00 89.94 88 GLY A O 1
ATOM 680 N N . ILE A 1 89 ? -4.500 -4.619 -2.050 1.00 92.56 89 ILE A N 1
ATOM 681 C CA . ILE A 1 89 ? -3.672 -5.250 -3.069 1.00 92.56 89 ILE A CA 1
ATOM 682 C C . ILE A 1 89 ? -3.151 -4.145 -3.981 1.00 92.56 89 ILE A C 1
ATOM 684 O O . ILE A 1 89 ? -3.921 -3.305 -4.438 1.00 92.56 89 ILE A O 1
ATOM 688 N N . VAL A 1 90 ? -1.844 -4.138 -4.239 1.00 92.75 90 VAL A N 1
ATOM 689 C CA . VAL A 1 90 ? -1.204 -3.285 -5.250 1.00 92.75 90 VAL A CA 1
ATOM 690 C C . VAL A 1 90 ? -0.629 -4.204 -6.315 1.00 92.75 90 VAL A C 1
ATOM 692 O O . VAL A 1 90 ? 0.117 -5.127 -5.988 1.00 92.75 90 VAL A O 1
ATOM 695 N N . PHE A 1 91 ? -0.979 -3.978 -7.576 1.00 92.12 91 PHE A N 1
ATOM 696 C CA . PHE A 1 91 ? -0.548 -4.821 -8.686 1.00 92.12 91 PHE A CA 1
ATOM 697 C C . PHE A 1 91 ? -0.364 -4.018 -9.975 1.00 92.12 91 PHE A C 1
ATOM 699 O O . PHE A 1 91 ? -0.725 -2.844 -10.065 1.00 92.12 91 PHE A O 1
ATOM 706 N N . TYR A 1 92 ? 0.238 -4.669 -10.967 1.00 91.06 92 TYR A N 1
ATOM 707 C CA . TYR A 1 92 ? 0.488 -4.136 -12.302 1.00 91.06 92 TYR A CA 1
ATOM 708 C C . TYR A 1 92 ? -0.069 -5.123 -13.320 1.00 91.06 92 TYR A C 1
ATOM 710 O O . TYR A 1 92 ? 0.188 -6.318 -13.201 1.00 91.06 92 TYR A O 1
ATOM 718 N N . ASP A 1 93 ? -0.791 -4.620 -14.317 1.00 88.81 93 ASP A N 1
ATOM 719 C CA . ASP A 1 93 ? -1.564 -5.449 -15.258 1.00 88.81 93 ASP A CA 1
ATOM 720 C C . ASP A 1 93 ? -0.918 -5.565 -16.655 1.00 88.81 93 ASP A C 1
ATOM 722 O O . ASP A 1 93 ? -1.549 -5.926 -17.641 1.00 88.81 93 ASP A O 1
ATOM 726 N N . THR A 1 94 ? 0.359 -5.197 -16.780 1.00 87.12 94 THR A N 1
ATOM 727 C CA . THR A 1 94 ? 1.099 -5.308 -18.047 1.00 87.12 94 THR A CA 1
ATOM 728 C C . THR A 1 94 ? 1.735 -6.686 -18.194 1.00 87.12 94 THR A C 1
ATOM 730 O O . THR A 1 94 ? 2.338 -7.193 -17.255 1.00 87.12 94 THR A O 1
ATOM 733 N N . GLU A 1 95 ? 1.691 -7.274 -19.393 1.00 86.94 95 GLU A N 1
ATOM 734 C CA . GLU A 1 95 ? 2.241 -8.620 -19.665 1.00 86.94 95 GLU A CA 1
ATOM 735 C C . GLU A 1 95 ? 3.725 -8.764 -19.289 1.00 86.94 95 GLU A C 1
ATOM 737 O O . GLU A 1 95 ? 4.196 -9.834 -18.907 1.00 86.94 95 GLU A O 1
ATOM 742 N N . TYR A 1 96 ? 4.479 -7.668 -19.376 1.00 84.00 96 TYR A N 1
ATOM 743 C CA . TYR A 1 96 ? 5.906 -7.630 -19.079 1.00 84.00 96 TYR A CA 1
ATOM 744 C C . TYR A 1 96 ? 6.224 -7.245 -17.625 1.00 84.00 96 TYR A C 1
ATOM 746 O O . TYR A 1 96 ? 7.405 -7.205 -17.272 1.00 84.00 96 TYR A O 1
ATOM 754 N N . CYS A 1 97 ? 5.225 -6.978 -16.770 1.00 86.94 97 CYS A N 1
ATOM 755 C CA . CYS A 1 97 ? 5.448 -6.506 -15.399 1.00 86.94 97 CYS A CA 1
ATOM 756 C C . CYS A 1 97 ? 6.265 -7.510 -14.578 1.00 86.94 97 CYS A C 1
ATOM 758 O O . CYS A 1 97 ? 7.241 -7.134 -13.936 1.00 86.94 97 CYS A O 1
ATOM 760 N N . VAL A 1 98 ? 5.950 -8.803 -14.694 1.00 89.06 98 VAL A N 1
ATOM 761 C CA . VAL A 1 98 ? 6.657 -9.884 -13.994 1.00 89.06 98 VAL A CA 1
ATOM 762 C C . VAL A 1 98 ? 8.123 -9.922 -14.406 1.00 89.06 98 VAL A C 1
ATOM 764 O O . VAL A 1 98 ? 9.001 -9.982 -13.551 1.00 89.06 98 VAL A O 1
ATOM 767 N N . LYS A 1 99 ? 8.406 -9.814 -15.710 1.00 88.31 99 LYS A N 1
ATOM 768 C CA . LYS A 1 99 ? 9.783 -9.802 -16.209 1.00 88.31 99 LYS A CA 1
ATOM 769 C C . LYS A 1 99 ? 10.552 -8.600 -15.662 1.00 88.31 99 LYS A C 1
ATOM 771 O O . LYS A 1 99 ? 11.644 -8.776 -15.148 1.00 88.31 99 LYS A O 1
ATOM 776 N N . GLN A 1 100 ? 9.970 -7.402 -15.715 1.00 87.31 100 GLN A N 1
ATOM 777 C CA . GLN A 1 100 ? 10.594 -6.192 -15.163 1.00 87.31 100 GLN A CA 1
ATOM 778 C C . GLN A 1 100 ? 10.774 -6.256 -13.637 1.00 87.31 100 GLN A C 1
ATOM 780 O O . GLN A 1 100 ? 11.656 -5.600 -13.096 1.00 87.31 100 GLN A O 1
ATOM 785 N N . HIS A 1 101 ? 9.928 -7.010 -12.932 1.00 88.56 101 HIS A N 1
ATOM 786 C CA . HIS A 1 101 ? 9.983 -7.144 -11.481 1.00 88.56 101 HIS A CA 1
ATOM 787 C C . HIS A 1 101 ? 11.030 -8.162 -11.011 1.00 88.56 101 HIS A C 1
ATOM 789 O O . HIS A 1 101 ? 11.680 -7.934 -9.991 1.00 88.56 101 HIS A O 1
ATOM 795 N N . GLU A 1 102 ? 11.175 -9.273 -11.733 1.00 89.00 102 GLU A N 1
ATOM 796 C CA . GLU A 1 102 ? 11.997 -10.422 -11.333 1.00 89.00 102 GLU A CA 1
ATOM 797 C C . GLU A 1 102 ? 13.377 -10.462 -12.006 1.00 89.00 102 GLU A C 1
ATOM 799 O O . GLU A 1 102 ? 14.336 -10.955 -11.411 1.00 89.00 102 GLU A O 1
ATOM 804 N N . ASP A 1 103 ? 13.503 -9.958 -13.236 1.00 88.38 103 ASP A N 1
ATOM 805 C CA . ASP A 1 103 ? 14.745 -10.040 -14.005 1.00 88.38 103 ASP A CA 1
ATOM 806 C C . ASP A 1 103 ? 15.737 -8.951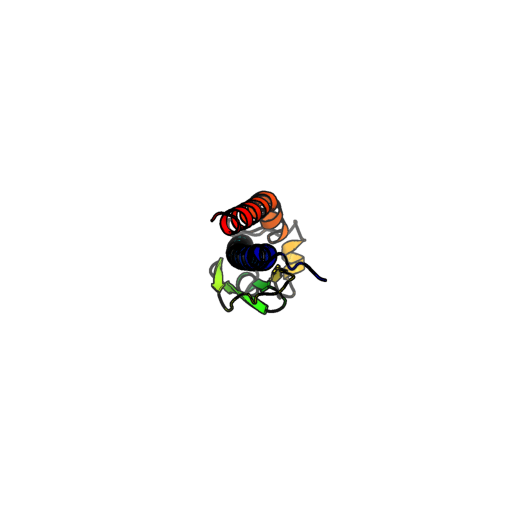 -13.576 1.00 88.38 103 ASP A C 1
ATOM 808 O O . ASP A 1 103 ? 15.765 -7.837 -14.099 1.00 88.38 103 ASP A O 1
ATOM 812 N N . MET A 1 104 ? 16.596 -9.310 -12.623 1.00 86.06 104 MET A N 1
ATOM 813 C CA . MET A 1 104 ? 17.661 -8.452 -12.096 1.00 86.06 104 MET A CA 1
ATOM 814 C C . MET A 1 104 ? 18.748 -8.105 -13.129 1.00 86.06 104 MET A C 1
ATOM 816 O O . MET A 1 104 ? 19.619 -7.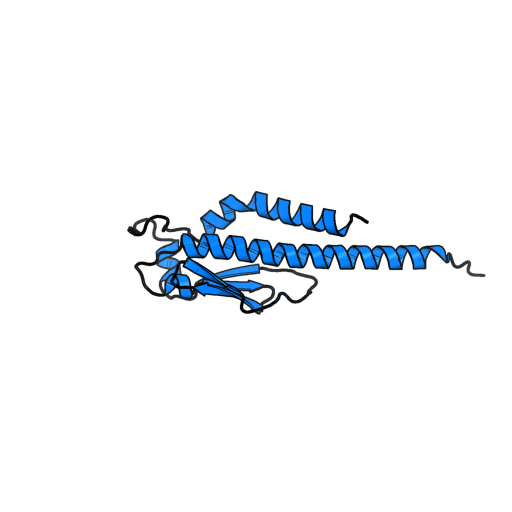291 -12.830 1.00 86.06 104 MET A O 1
ATOM 820 N N . THR A 1 105 ? 18.746 -8.730 -14.314 1.00 86.56 105 THR A N 1
ATOM 821 C CA . THR A 1 105 ? 19.720 -8.434 -15.380 1.00 86.56 105 THR A CA 1
ATOM 822 C C . THR A 1 105 ? 19.294 -7.257 -16.259 1.00 86.56 105 THR A C 1
ATOM 824 O O . THR A 1 105 ? 20.100 -6.743 -17.039 1.00 86.56 105 THR A O 1
ATOM 827 N N . LEU A 1 106 ? 18.041 -6.806 -16.135 1.00 83.00 106 LEU A N 1
ATOM 828 C CA . LEU A 1 106 ? 17.533 -5.659 -16.872 1.00 83.00 106 LEU A CA 1
ATOM 829 C C . LEU A 1 106 ? 18.139 -4.363 -16.335 1.00 83.00 106 LEU A C 1
ATOM 831 O O . LEU A 1 106 ? 18.011 -4.015 -15.163 1.00 83.00 106 LEU A O 1
ATOM 835 N N . ASN A 1 107 ? 18.763 -3.608 -17.235 1.00 78.62 107 ASN A N 1
ATOM 836 C CA . ASN A 1 107 ? 19.193 -2.253 -16.936 1.00 78.62 107 ASN A CA 1
ATOM 837 C C . ASN A 1 107 ? 17.994 -1.314 -17.035 1.00 78.62 107 ASN A C 1
ATOM 839 O O . ASN A 1 107 ? 17.410 -1.159 -18.107 1.00 78.62 107 ASN A O 1
ATOM 843 N N . HIS A 1 108 ? 17.673 -0.653 -15.927 1.00 80.44 108 HIS A N 1
ATOM 844 C CA . HIS A 1 108 ? 16.693 0.423 -15.894 1.00 80.44 108 HIS A CA 1
ATOM 845 C C . HIS A 1 108 ? 17.437 1.768 -15.904 1.00 80.44 108 HIS A C 1
ATOM 847 O O . HIS A 1 108 ? 17.996 2.165 -14.880 1.00 80.44 108 HIS A O 1
ATOM 853 N N . PRO A 1 109 ? 17.532 2.450 -17.061 1.00 75.06 109 PRO A N 1
ATOM 854 C CA . PRO A 1 109 ? 18.368 3.642 -17.203 1.00 75.06 109 PRO A CA 1
ATOM 855 C C . PRO A 1 109 ? 17.781 4.868 -16.490 1.00 75.06 109 PRO A C 1
ATOM 857 O O . PRO A 1 109 ? 18.524 5.782 -16.127 1.00 75.06 109 PRO A O 1
ATOM 860 N N . THR A 1 110 ? 16.464 4.902 -16.263 1.00 78.06 110 THR A N 1
ATOM 861 C CA . THR A 1 110 ? 15.816 5.987 -15.522 1.00 78.06 110 THR A CA 1
ATOM 862 C C . THR A 1 110 ? 16.205 5.958 -14.039 1.00 78.06 110 THR A C 1
ATOM 864 O O . THR A 1 110 ? 15.994 4.966 -13.338 1.00 78.06 110 THR A O 1
ATOM 867 N N . MET A 1 111 ? 16.720 7.081 -13.522 1.00 69.38 111 MET A N 1
ATOM 868 C CA . MET A 1 111 ? 17.064 7.217 -12.101 1.00 69.38 111 MET A CA 1
ATOM 869 C C . MET A 1 111 ? 15.881 6.876 -11.185 1.00 69.38 111 MET A C 1
ATOM 871 O O . MET A 1 111 ? 14.770 7.374 -11.367 1.00 69.38 111 MET A O 1
ATOM 875 N N . GLY A 1 112 ? 16.151 6.050 -10.172 1.00 72.31 112 GLY A N 1
ATOM 876 C CA . GLY A 1 112 ? 15.163 5.618 -9.182 1.00 72.31 112 GLY A CA 1
ATOM 877 C C . GLY A 1 112 ? 14.301 4.434 -9.619 1.00 72.31 112 GLY A C 1
ATOM 878 O O . GLY A 1 112 ? 13.538 3.939 -8.797 1.00 72.31 112 GLY A O 1
ATOM 879 N N . THR A 1 113 ? 14.437 3.954 -10.860 1.00 80.88 113 THR A N 1
ATOM 880 C CA . THR A 1 113 ? 13.744 2.745 -11.318 1.00 80.88 113 THR A CA 1
ATOM 881 C C . THR A 1 113 ? 14.587 1.497 -11.116 1.00 80.88 113 THR A C 1
ATOM 883 O O . THR A 1 113 ? 15.812 1.539 -11.239 1.00 80.88 113 THR A O 1
ATOM 886 N N . LYS A 1 114 ? 13.938 0.390 -10.756 1.00 85.44 114 LYS A N 1
ATOM 887 C CA . LYS A 1 114 ? 14.613 -0.883 -10.487 1.00 85.44 114 LYS A CA 1
ATOM 888 C C . LYS A 1 114 ? 13.652 -2.067 -10.588 1.00 85.44 114 LYS A C 1
ATOM 890 O O . LYS A 1 114 ? 12.433 -1.903 -10.512 1.00 85.44 114 LYS A O 1
ATOM 895 N N . ALA A 1 115 ? 14.223 -3.264 -10.675 1.00 87.81 115 ALA A N 1
ATOM 896 C CA . ALA A 1 115 ? 13.522 -4.503 -10.368 1.00 87.81 115 ALA A CA 1
ATOM 897 C C . ALA A 1 115 ? 13.030 -4.497 -8.907 1.00 87.81 115 ALA A C 1
ATOM 899 O O . ALA A 1 115 ? 13.392 -3.631 -8.109 1.00 87.81 115 ALA A O 1
ATOM 900 N N . LYS A 1 116 ? 12.164 -5.447 -8.545 1.00 89.88 116 LYS A N 1
ATOM 901 C CA . LYS A 1 116 ? 11.586 -5.552 -7.193 1.00 89.88 116 LYS A CA 1
ATOM 902 C C . LYS A 1 116 ? 10.810 -4.321 -6.696 1.00 89.88 116 LYS A C 1
ATOM 904 O O . LYS A 1 116 ? 10.494 -4.229 -5.514 1.00 89.88 116 LYS A O 1
ATOM 909 N N . TYR A 1 117 ? 10.342 -3.463 -7.604 1.00 89.00 117 TYR A N 1
ATOM 910 C CA . TYR A 1 117 ? 9.576 -2.236 -7.321 1.00 89.00 117 TYR A CA 1
ATOM 911 C C . TYR A 1 117 ? 8.254 -2.414 -6.536 1.00 89.00 117 TYR A C 1
ATOM 913 O O . TYR A 1 117 ? 7.710 -1.429 -6.058 1.00 89.00 117 TYR A O 1
ATOM 921 N N . LEU A 1 118 ? 7.702 -3.628 -6.394 1.00 90.19 118 LEU A N 1
ATOM 922 C CA . LEU A 1 118 ? 6.591 -3.935 -5.464 1.00 90.19 118 LEU A CA 1
ATOM 923 C C . LEU A 1 118 ? 7.084 -4.415 -4.092 1.00 90.19 118 LEU A C 1
ATOM 925 O O . LEU A 1 118 ? 6.525 -4.050 -3.058 1.00 90.19 118 LEU A O 1
ATOM 929 N N . GLN A 1 119 ? 8.121 -5.251 -4.090 1.00 89.50 119 GLN A N 1
ATOM 930 C CA . GLN A 1 119 ? 8.617 -5.941 -2.908 1.00 89.50 119 GLN A CA 1
ATOM 931 C C . GLN A 1 119 ? 9.443 -4.995 -2.034 1.00 89.50 119 GLN A C 1
ATOM 933 O O . GLN A 1 119 ? 9.229 -4.946 -0.823 1.00 89.50 119 GLN A O 1
ATOM 938 N N . ASP A 1 120 ? 10.337 -4.214 -2.638 1.00 91.81 120 ASP A N 1
ATOM 939 C CA . ASP A 1 120 ? 11.245 -3.329 -1.916 1.00 91.81 120 ASP A CA 1
ATOM 940 C C . ASP A 1 120 ? 10.491 -2.230 -1.150 1.00 91.81 120 ASP A C 1
ATOM 942 O O . ASP A 1 120 ? 10.694 -2.129 0.066 1.00 91.81 120 ASP A O 1
ATOM 946 N N . PRO A 1 121 ? 9.565 -1.458 -1.763 1.00 91.88 121 PRO A N 1
ATOM 947 C CA . PRO A 1 121 ? 8.790 -0.468 -1.021 1.00 91.88 121 PRO A CA 1
ATOM 948 C C . PRO A 1 121 ? 7.979 -1.081 0.112 1.00 91.88 121 PRO A C 1
ATOM 950 O O . PRO A 1 121 ? 7.885 -0.490 1.188 1.00 91.88 121 PRO A O 1
ATOM 953 N N . PHE A 1 122 ? 7.412 -2.269 -0.099 1.00 92.38 122 PHE A N 1
ATOM 954 C CA . PHE A 1 122 ? 6.645 -2.946 0.935 1.00 92.38 122 PHE A CA 1
ATOM 955 C C . PHE A 1 122 ? 7.534 -3.354 2.115 1.00 92.38 122 PHE A C 1
ATOM 957 O O . PHE A 1 122 ? 7.235 -3.004 3.257 1.00 92.38 122 PHE A O 1
ATOM 964 N N . GLN A 1 123 ? 8.653 -4.031 1.852 1.00 93.69 123 GLN A N 1
ATOM 965 C CA . GLN A 1 123 ? 9.565 -4.503 2.895 1.00 93.69 123 GLN A CA 1
ATOM 966 C C . GLN A 1 123 ? 10.179 -3.346 3.688 1.00 93.69 123 GLN A C 1
ATOM 968 O O . GLN A 1 123 ? 10.206 -3.387 4.917 1.00 93.69 123 GLN A O 1
ATOM 973 N N . GLN A 1 124 ? 10.602 -2.279 3.006 1.00 93.44 124 GLN A N 1
ATOM 974 C CA . GLN A 1 124 ? 11.191 -1.103 3.651 1.00 93.44 124 GLN A CA 1
ATOM 975 C C . GLN A 1 124 ? 10.204 -0.368 4.568 1.00 93.44 124 GLN A C 1
ATOM 977 O O . GLN A 1 124 ? 10.616 0.261 5.541 1.00 93.44 124 GLN A O 1
ATOM 982 N N . ASN A 1 125 ? 8.901 -0.437 4.275 1.00 93.62 125 ASN A N 1
ATOM 983 C CA . ASN A 1 125 ? 7.877 0.320 4.995 1.00 93.62 125 ASN A CA 1
ATOM 984 C C . ASN A 1 125 ? 6.969 -0.544 5.876 1.00 93.62 125 ASN A C 1
ATOM 986 O O . ASN A 1 125 ? 6.112 -0.002 6.570 1.00 93.62 125 ASN A O 1
ATOM 990 N N . GLN A 1 126 ? 7.171 -1.862 5.920 1.00 92.19 126 GLN A N 1
ATOM 991 C CA . GLN A 1 126 ? 6.312 -2.784 6.665 1.00 92.19 126 GLN A CA 1
ATOM 992 C C . GLN A 1 126 ? 6.153 -2.372 8.136 1.00 92.19 126 GLN A C 1
ATOM 994 O O . GLN A 1 126 ? 5.035 -2.284 8.646 1.00 92.19 126 GLN A O 1
ATOM 999 N N . GLN A 1 127 ? 7.262 -2.064 8.816 1.00 94.88 127 GLN A N 1
ATOM 1000 C CA . GLN A 1 127 ? 7.230 -1.641 10.220 1.00 94.88 127 GLN A CA 1
ATOM 1001 C C . GLN A 1 127 ? 6.520 -0.294 10.400 1.00 94.88 127 GLN A C 1
ATOM 1003 O O . GLN A 1 127 ? 5.741 -0.128 11.338 1.00 94.88 127 GLN A O 1
ATOM 1008 N N . LEU A 1 128 ? 6.733 0.646 9.475 1.00 94.62 128 LEU A N 1
ATOM 1009 C CA . LEU A 1 128 ? 6.053 1.939 9.474 1.00 94.62 128 LEU A CA 1
ATOM 1010 C C . LEU A 1 128 ? 4.537 1.767 9.308 1.00 94.62 128 LEU A C 1
ATOM 1012 O O . LEU A 1 128 ? 3.768 2.415 10.012 1.00 94.62 128 LEU A O 1
ATOM 1016 N N . TYR A 1 129 ? 4.093 0.888 8.411 1.00 94.44 129 TYR A N 1
ATOM 1017 C CA . TYR A 1 129 ? 2.672 0.626 8.173 1.00 94.44 129 TYR A CA 1
ATOM 1018 C C . TYR A 1 129 ? 2.000 -0.048 9.371 1.00 94.44 129 TYR A C 1
ATOM 1020 O O . TYR A 1 129 ? 0.912 0.360 9.775 1.00 94.44 129 TYR A O 1
ATOM 1028 N N . LEU A 1 130 ? 2.675 -1.007 10.010 1.00 94.38 130 LEU A N 1
ATOM 1029 C CA . LEU A 1 130 ? 2.202 -1.598 11.265 1.00 94.38 130 LEU A CA 1
ATOM 1030 C C . LEU A 1 130 ? 2.074 -0.547 12.374 1.00 94.38 130 LEU A C 1
ATOM 1032 O O . LEU A 1 130 ? 1.079 -0.522 13.101 1.00 94.38 130 LEU A O 1
ATOM 1036 N N . GLN A 1 131 ? 3.055 0.350 12.481 1.00 95.00 131 GLN A N 1
ATOM 1037 C CA . GLN A 1 131 ? 3.023 1.438 13.450 1.00 95.00 131 GLN A CA 1
ATOM 1038 C C . GLN A 1 131 ? 1.870 2.413 13.166 1.00 95.00 131 GLN A C 1
ATOM 1040 O O . GLN A 1 131 ? 1.127 2.757 14.082 1.00 95.00 131 GLN A O 1
ATOM 1045 N N . LYS A 1 132 ? 1.639 2.772 11.900 1.00 94.62 132 LYS A N 1
ATOM 1046 C CA . LYS A 1 132 ? 0.499 3.598 11.481 1.00 94.62 132 LYS A CA 1
ATOM 1047 C C . LYS A 1 132 ? -0.844 2.981 11.879 1.00 94.62 132 LYS A C 1
ATOM 1049 O O . LYS A 1 132 ? -1.683 3.677 12.452 1.00 94.62 132 LYS A O 1
ATOM 1054 N N . PHE A 1 133 ? -1.037 1.677 11.663 1.00 92.62 133 PHE A N 1
ATOM 1055 C CA . PHE A 1 133 ? -2.249 0.984 12.116 1.00 92.62 133 PHE A CA 1
ATOM 1056 C C . PHE A 1 133 ? -2.409 1.009 13.632 1.00 92.62 133 PHE A C 1
ATOM 1058 O O . PHE A 1 133 ? -3.498 1.289 14.134 1.00 92.62 133 PHE A O 1
ATOM 1065 N N . LYS A 1 134 ? -1.329 0.749 14.372 1.00 94.12 134 LYS A N 1
ATOM 1066 C CA . LYS A 1 134 ? -1.335 0.843 15.834 1.00 94.12 134 LYS A CA 1
ATOM 1067 C C . LYS A 1 134 ? -1.757 2.242 16.287 1.00 94.12 134 LYS A C 1
ATOM 1069 O O . LYS A 1 134 ? -2.615 2.363 17.161 1.00 94.12 134 LYS A O 1
ATOM 1074 N N . ASP A 1 135 ? -1.212 3.282 15.667 1.00 94.25 135 ASP A N 1
ATOM 1075 C CA . ASP A 1 135 ? -1.550 4.668 15.981 1.00 94.25 135 ASP A CA 1
ATOM 1076 C C . ASP A 1 135 ? -3.010 4.985 15.635 1.00 94.25 135 ASP A C 1
ATOM 1078 O O . ASP A 1 135 ? -3.686 5.665 16.405 1.00 94.25 135 ASP A O 1
ATOM 1082 N N . ALA A 1 136 ? -3.539 4.443 14.535 1.00 92.62 136 ALA A N 1
ATOM 1083 C CA . ALA A 1 136 ? -4.947 4.574 14.167 1.00 92.62 136 ALA A CA 1
ATOM 1084 C C . ALA A 1 136 ? -5.886 3.937 15.202 1.00 92.62 136 ALA A C 1
ATOM 1086 O O . ALA A 1 136 ? -6.858 4.566 15.627 1.00 92.62 136 ALA A O 1
ATOM 1087 N N . VAL A 1 137 ? -5.563 2.731 15.681 1.00 92.50 137 VAL A N 1
ATOM 1088 C CA . VAL A 1 137 ? -6.319 2.082 16.763 1.00 92.50 137 VAL A CA 1
ATOM 1089 C C . VAL A 1 137 ? -6.258 2.928 18.033 1.00 92.50 137 VAL A C 1
ATOM 1091 O O . VAL A 1 137 ? -7.294 3.201 18.639 1.00 92.50 137 VAL A O 1
ATOM 1094 N N . GLN A 1 138 ? -5.074 3.417 18.409 1.00 93.00 138 GLN A N 1
ATOM 1095 C CA . GLN A 1 138 ? -4.922 4.278 19.583 1.00 93.00 138 GLN A CA 1
ATOM 1096 C C . GLN A 1 138 ? -5.756 5.559 19.468 1.00 93.00 138 GLN A C 1
ATOM 1098 O O . GLN A 1 138 ? -6.448 5.908 20.426 1.00 93.00 138 GLN A O 1
ATOM 1103 N N . ARG A 1 139 ? -5.755 6.224 18.305 1.00 91.56 139 ARG A N 1
ATOM 1104 C CA . ARG A 1 139 ? -6.606 7.396 18.041 1.00 91.56 139 ARG A CA 1
ATOM 1105 C C . ARG A 1 139 ? -8.088 7.064 18.183 1.00 91.56 139 ARG A C 1
ATOM 1107 O O . ARG A 1 139 ? -8.797 7.805 18.851 1.00 91.56 139 ARG A O 1
ATOM 1114 N N . GLY A 1 140 ? -8.537 5.932 17.642 1.00 87.69 140 GLY A N 1
ATOM 1115 C CA . GLY A 1 140 ? -9.933 5.499 17.748 1.00 87.69 140 GLY A CA 1
ATOM 1116 C C . GLY A 1 140 ? -10.376 5.140 19.172 1.00 87.69 140 GLY A C 1
ATOM 1117 O O . GLY A 1 140 ? -11.555 5.276 19.501 1.00 87.69 140 GLY A O 1
ATOM 1118 N N . THR A 1 141 ? -9.444 4.696 20.023 1.00 87.94 141 THR A N 1
ATOM 1119 C CA . THR A 1 141 ? -9.716 4.374 21.437 1.00 87.94 141 THR A CA 1
ATOM 1120 C C . THR A 1 141 ? -9.648 5.571 22.383 1.00 87.94 141 THR A C 1
ATOM 1122 O O . THR A 1 141 ? -10.242 5.520 23.463 1.00 87.94 141 THR A O 1
ATOM 1125 N N . ARG A 1 142 ? -8.929 6.637 22.011 1.00 80.62 142 ARG A N 1
ATOM 1126 C CA . ARG A 1 142 ? -8.829 7.853 22.824 1.00 80.62 142 ARG A CA 1
ATOM 1127 C C . ARG A 1 142 ? -10.161 8.604 22.746 1.00 80.62 142 ARG A C 1
ATOM 1129 O O . ARG A 1 142 ? -10.690 8.836 21.663 1.00 80.62 142 ARG A O 1
ATOM 1136 N N . ARG A 1 143 ? -10.726 8.886 23.921 1.00 57.81 143 ARG A N 1
ATOM 1137 C CA . ARG A 1 143 ? -11.965 9.651 24.097 1.00 57.81 143 ARG A CA 1
ATOM 1138 C C . ARG A 1 143 ? -11.690 11.141 24.070 1.00 57.81 143 ARG A C 1
ATOM 1140 O O . ARG A 1 143 ? -10.628 11.526 24.606 1.00 57.81 143 ARG A O 1
#

Secondary structure (DSSP, 8-state):
-----THHHHHHHHHHHHHHHHHHHHHHHHHHHHHHHHHHHHHHS-STTSTTTTTEEEEETTEEEEEE-TTS-EEE-------SS--EEEEE--TTHHHHHH-TT----STT--TTTTHHHHHHHHHHHHHHHHHHHHHHH--

Organism: NCBI:txid1121328